Protein AF-T1C2V4-F1 (afdb_monomer_lite)

Sequence (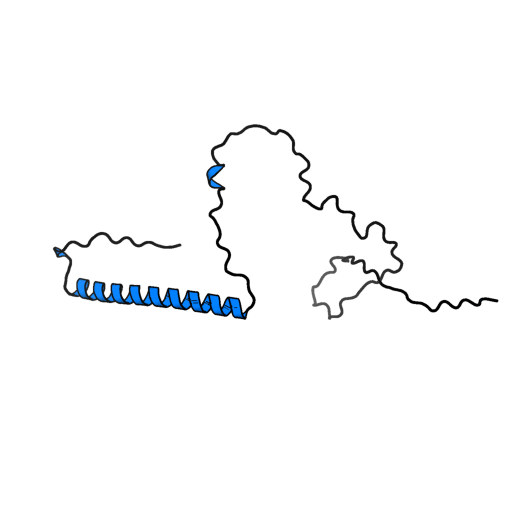136 aa):
MSYRLVLPPIPPEQRTPLVEALRGIIQMQAERIQRQEEQIELLKEEIRLLKGLKKRPRFKPSGMEEHTDADEGKDEGKEDTRRPGSDKRHKTAELVIHEERIVAPSRRIPRGSRFKGYRDVVVQELKIQCHNTRYR

Structure (mmCIF, N/CA/C/O backbone):
data_AF-T1C2V4-F1
#
_entry.id   AF-T1C2V4-F1
#
loop_
_atom_site.group_PDB
_atom_site.id
_atom_site.type_symbol
_atom_site.label_atom_id
_atom_site.label_alt_id
_atom_site.label_comp_id
_atom_site.label_asym_id
_atom_site.label_entity_id
_atom_site.label_seq_id
_atom_site.pdbx_PDB_ins_code
_atom_site.Cartn_x
_atom_site.Cartn_y
_atom_site.Cartn_z
_atom_site.occupancy
_atom_site.B_iso_or_equiv
_atom_site.auth_seq_id
_atom_site.auth_comp_id
_atom_site.auth_asym_id
_atom_site.auth_atom_id
_atom_site.pdbx_PDB_model_num
ATOM 1 N N . MET A 1 1 ? -18.816 7.521 12.816 1.00 39.72 1 MET A N 1
ATOM 2 C CA . MET A 1 1 ? -19.873 8.192 13.595 1.00 39.72 1 MET A CA 1
ATOM 3 C C . MET A 1 1 ? -19.618 7.880 15.059 1.00 39.72 1 MET A C 1
ATOM 5 O O . MET A 1 1 ? -19.785 6.737 15.456 1.00 39.72 1 MET A O 1
ATOM 9 N N . SER A 1 2 ? -19.067 8.839 15.807 1.00 42.69 2 SER A N 1
ATOM 10 C CA . SER A 1 2 ? -18.863 8.702 17.253 1.00 42.69 2 SER A CA 1
ATOM 11 C C . SER A 1 2 ? -20.178 9.073 17.928 1.00 42.69 2 SER A C 1
ATOM 13 O O . SER A 1 2 ? -20.546 10.246 17.957 1.00 42.69 2 SER A O 1
ATOM 15 N N . TYR A 1 3 ? -20.933 8.076 18.381 1.00 50.94 3 TYR A N 1
ATOM 16 C CA . TYR A 1 3 ? -22.129 8.317 19.178 1.00 50.94 3 TYR A CA 1
ATOM 17 C C . TYR A 1 3 ? -21.682 8.606 20.605 1.00 50.94 3 TYR A C 1
ATOM 19 O O . TYR A 1 3 ? -21.440 7.699 21.400 1.00 50.94 3 TYR A O 1
ATOM 27 N N . ARG A 1 4 ? -21.528 9.892 20.921 1.00 52.28 4 ARG A N 1
ATOM 28 C CA . ARG A 1 4 ? -21.275 10.339 22.288 1.00 52.28 4 ARG A CA 1
ATOM 29 C C . ARG A 1 4 ? -22.579 10.206 23.073 1.00 52.28 4 ARG A C 1
ATOM 31 O O . ARG A 1 4 ? -23.400 11.116 23.078 1.00 52.28 4 ARG A O 1
ATOM 38 N N . LEU A 1 5 ? -22.786 9.048 23.693 1.00 60.47 5 LEU A N 1
ATOM 39 C CA . LEU A 1 5 ? -23.888 8.826 24.625 1.00 60.47 5 LEU A CA 1
ATOM 40 C C . LEU A 1 5 ? -23.622 9.654 25.885 1.00 60.47 5 LEU A C 1
ATOM 42 O O . LEU A 1 5 ? -22.837 9.266 26.748 1.00 60.47 5 LEU A O 1
ATOM 46 N N . VAL A 1 6 ? -24.241 10.829 25.966 1.00 62.78 6 VAL A N 1
ATOM 47 C CA . VAL A 1 6 ? -24.258 11.633 27.188 1.00 62.78 6 VAL A CA 1
ATOM 48 C C . VAL A 1 6 ? -25.449 11.158 28.009 1.00 62.78 6 VAL A C 1
ATOM 50 O O . VAL A 1 6 ? -26.593 11.472 27.693 1.00 62.78 6 VAL A O 1
ATOM 53 N N . LEU A 1 7 ? -25.185 10.344 29.031 1.00 63.97 7 LEU A N 1
ATOM 54 C CA . LEU A 1 7 ? -26.221 9.926 29.971 1.00 63.97 7 LEU A CA 1
ATOM 55 C C . LEU A 1 7 ? -26.504 11.072 30.958 1.00 63.97 7 LEU A C 1
ATOM 57 O O . LEU A 1 7 ? -25.552 11.636 31.507 1.00 63.97 7 LEU A O 1
ATOM 61 N N . PRO A 1 8 ? -27.779 11.425 31.205 1.00 75.38 8 PRO A N 1
ATOM 62 C CA . PRO A 1 8 ? -28.127 12.391 32.239 1.00 75.38 8 PRO A CA 1
ATOM 63 C C . PRO A 1 8 ? -27.730 11.859 33.629 1.00 75.38 8 PRO A C 1
ATOM 65 O O . PRO A 1 8 ? -27.712 10.642 33.846 1.00 75.38 8 PRO A O 1
ATOM 68 N N . PRO A 1 9 ? -27.400 12.745 34.587 1.00 73.31 9 PRO A N 1
ATOM 69 C CA . PRO A 1 9 ? -27.021 12.331 35.932 1.00 73.31 9 PRO A CA 1
ATOM 70 C C . PRO A 1 9 ? -28.176 11.576 36.602 1.00 73.31 9 PRO A C 1
ATOM 72 O O . PRO A 1 9 ? -29.269 12.113 36.763 1.00 73.31 9 PRO A O 1
ATOM 75 N N . ILE A 1 10 ? -27.925 10.326 37.001 1.00 73.69 10 ILE A N 1
ATOM 76 C CA . ILE A 1 10 ? -28.924 9.487 37.674 1.00 73.69 10 ILE A CA 1
ATOM 77 C C . ILE A 1 10 ? -29.134 10.020 39.107 1.00 73.69 10 ILE A C 1
ATOM 79 O O . ILE A 1 10 ? -28.147 10.082 39.868 1.00 73.69 10 ILE A O 1
ATOM 83 N N . PRO A 1 11 ? -30.377 10.381 39.494 1.00 78.62 11 PRO A N 1
ATOM 84 C CA . PRO A 1 11 ? -30.711 10.831 40.845 1.00 78.62 11 PRO A CA 1
ATOM 85 C C . PRO A 1 11 ? -30.321 9.789 41.905 1.00 78.62 11 PRO A C 1
ATOM 87 O O . PRO A 1 11 ? -30.385 8.588 41.627 1.00 78.62 11 PRO A O 1
ATOM 90 N N . PRO A 1 12 ? -29.929 10.201 43.124 1.00 70.06 12 PRO A N 1
ATOM 91 C CA . PRO A 1 12 ? -29.491 9.276 44.174 1.00 70.06 12 PRO A CA 1
ATOM 92 C C . PRO A 1 12 ? -30.578 8.267 44.579 1.00 70.06 12 PRO A C 1
ATOM 94 O O . PRO A 1 12 ? -30.257 7.130 44.901 1.00 70.06 12 PRO A O 1
ATOM 97 N N . GLU A 1 13 ? -31.851 8.644 44.465 1.00 75.88 13 GLU A N 1
ATOM 98 C CA . GLU A 1 13 ? -33.025 7.807 44.757 1.00 75.88 13 GLU A CA 1
ATOM 99 C C . GLU A 1 13 ? -33.147 6.577 43.840 1.00 75.88 13 GLU A C 1
ATOM 101 O O . GLU A 1 13 ? -33.748 5.575 44.214 1.00 75.88 13 GLU A O 1
ATOM 106 N N . GLN A 1 14 ? -32.556 6.629 42.642 1.00 74.62 14 GLN A N 1
ATOM 107 C CA . GLN A 1 14 ? -32.603 5.550 41.647 1.00 74.62 14 GLN A CA 1
ATOM 108 C C . GLN A 1 14 ? -31.330 4.685 41.650 1.00 74.62 14 GLN A C 1
ATOM 110 O O . GLN A 1 14 ? -31.213 3.734 40.871 1.00 74.62 14 GLN A O 1
ATOM 115 N N . ARG A 1 15 ? -30.364 4.980 42.534 1.00 77.31 15 ARG A N 1
ATOM 116 C CA . ARG A 1 15 ? -29.109 4.226 42.688 1.00 77.31 15 ARG A CA 1
ATOM 117 C C . ARG A 1 15 ? -29.326 2.992 43.553 1.00 77.31 15 ARG A C 1
ATOM 119 O O . ARG A 1 15 ? -28.840 2.884 44.671 1.00 77.31 15 ARG A O 1
ATOM 126 N N . THR A 1 16 ? -30.089 2.052 43.013 1.00 87.25 16 THR A N 1
ATOM 127 C CA . THR A 1 16 ? -30.208 0.717 43.604 1.00 87.25 16 THR A CA 1
ATOM 128 C C . THR A 1 16 ? -28.839 0.014 43.597 1.00 87.25 16 THR A C 1
ATOM 130 O O . THR A 1 16 ? -28.012 0.300 42.725 1.00 87.25 16 THR A O 1
ATOM 133 N N . PRO A 1 17 ? -28.581 -0.945 44.505 1.00 84.62 17 PRO A N 1
ATOM 134 C CA . PRO A 1 17 ? -27.306 -1.674 44.553 1.00 84.62 17 PRO A CA 1
ATOM 135 C C . PRO A 1 17 ? -26.952 -2.376 43.227 1.00 84.62 17 PRO A C 1
ATOM 137 O O . PRO A 1 17 ? -25.781 -2.505 42.874 1.00 84.62 17 PRO A O 1
ATOM 140 N N . LEU A 1 18 ? -27.961 -2.766 42.438 1.00 88.25 18 LEU A N 1
ATOM 141 C CA . LEU A 1 18 ? -27.773 -3.300 41.087 1.00 88.25 18 LEU A CA 1
ATOM 142 C C . LEU A 1 18 ? -27.198 -2.251 40.118 1.00 88.25 18 LEU A C 1
ATOM 144 O O . LEU A 1 18 ? -26.299 -2.560 39.338 1.00 88.25 18 LEU A O 1
ATOM 148 N N . VAL A 1 19 ? -27.692 -1.011 40.166 1.00 87.81 19 VAL A N 1
ATOM 149 C CA . VAL A 1 19 ? -27.219 0.091 39.310 1.00 87.81 19 VAL A CA 1
ATOM 150 C C . VAL A 1 19 ? -25.770 0.456 39.638 1.00 87.81 19 VAL A C 1
ATOM 152 O O . VAL A 1 19 ? -24.987 0.732 38.729 1.00 87.81 19 VAL A O 1
ATOM 155 N N . GLU A 1 20 ? -25.377 0.410 40.910 1.00 85.06 20 GLU A N 1
ATOM 156 C CA . GLU A 1 20 ? -23.986 0.645 41.314 1.00 85.06 20 GLU A CA 1
ATOM 157 C C . GLU A 1 20 ? -23.044 -0.456 40.815 1.00 85.06 20 GLU A C 1
ATOM 159 O O . GLU A 1 20 ? -21.985 -0.152 40.257 1.00 85.06 20 GLU A O 1
ATOM 164 N N . ALA A 1 21 ? -23.458 -1.723 40.919 1.00 88.50 21 ALA A N 1
ATOM 165 C CA . ALA A 1 21 ? -22.708 -2.849 40.368 1.00 88.50 21 ALA A CA 1
ATOM 166 C C . ALA A 1 21 ? -22.541 -2.732 38.841 1.00 88.50 21 ALA A C 1
ATOM 168 O O . ALA A 1 21 ? -21.434 -2.879 38.318 1.00 88.50 21 ALA A O 1
ATOM 169 N N . LEU A 1 22 ? -23.617 -2.390 38.122 1.00 89.94 22 LEU A N 1
ATOM 170 C CA . LEU A 1 22 ? -23.575 -2.153 36.676 1.00 89.94 22 LEU A CA 1
ATOM 171 C C . LEU A 1 22 ? -22.643 -0.994 36.313 1.00 89.94 22 LEU A C 1
ATOM 173 O O . LEU A 1 22 ? -21.893 -1.097 35.345 1.00 89.94 22 LEU A O 1
ATOM 177 N N . ARG A 1 23 ? -22.629 0.087 37.101 1.00 86.38 23 ARG A N 1
ATOM 178 C CA . ARG A 1 23 ? -21.724 1.221 36.876 1.00 86.38 23 ARG A CA 1
ATOM 179 C C . ARG A 1 23 ? -20.258 0.807 36.989 1.00 86.38 23 ARG A C 1
ATOM 181 O O . ARG A 1 23 ? -19.469 1.188 36.128 1.00 86.38 23 ARG A O 1
ATOM 188 N N . GLY A 1 24 ? -19.907 0.005 37.994 1.00 88.56 24 GLY A N 1
ATOM 189 C CA . GLY A 1 24 ? -18.551 -0.533 38.143 1.00 88.56 24 GLY A CA 1
ATOM 190 C C . GLY A 1 24 ? -18.143 -1.416 36.960 1.00 88.56 24 GLY A C 1
ATOM 191 O O . GLY A 1 24 ? -17.052 -1.263 36.411 1.00 88.56 24 GLY A O 1
ATOM 192 N N . ILE A 1 25 ? -19.052 -2.281 36.497 1.00 92.31 25 ILE A N 1
ATOM 193 C CA . ILE A 1 25 ? -18.824 -3.127 35.318 1.00 92.31 25 ILE A CA 1
ATOM 194 C C . ILE A 1 25 ? -18.619 -2.274 34.059 1.00 92.31 25 ILE A C 1
ATOM 196 O O . ILE A 1 25 ? -17.693 -2.539 33.294 1.00 92.31 25 ILE A O 1
ATOM 200 N N . ILE A 1 26 ? -19.441 -1.244 33.846 1.00 91.12 26 ILE A N 1
ATOM 201 C CA . ILE A 1 26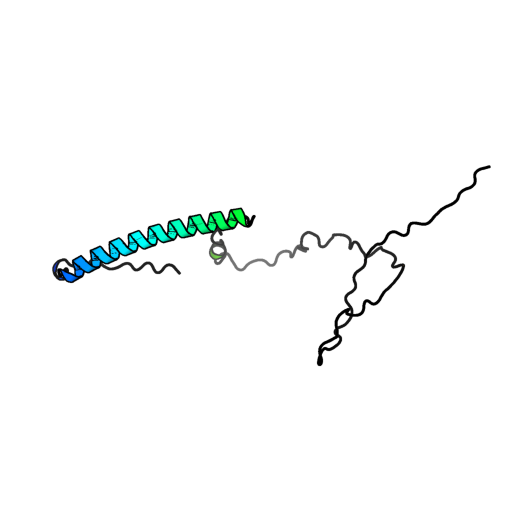 ? -19.328 -0.346 32.688 1.00 91.12 26 ILE A CA 1
ATOM 202 C C . ILE A 1 26 ? -18.001 0.419 32.719 1.00 91.12 26 ILE A C 1
ATOM 204 O O . ILE A 1 26 ? -17.341 0.517 31.688 1.00 91.12 26 ILE A O 1
ATOM 208 N N . GLN A 1 27 ? -17.578 0.921 33.883 1.00 88.44 27 GLN A N 1
ATOM 209 C CA . GLN A 1 27 ? -16.287 1.603 34.033 1.00 88.44 27 GLN A CA 1
ATOM 210 C C . GLN A 1 27 ? -15.121 0.673 33.682 1.00 88.44 27 GLN A C 1
ATOM 212 O O . GLN A 1 27 ? -14.293 1.012 32.839 1.00 88.44 27 GLN A O 1
ATOM 217 N N . MET A 1 28 ? -15.116 -0.543 34.233 1.00 93.56 28 MET A N 1
ATOM 218 C CA . MET A 1 28 ? -14.111 -1.556 33.909 1.00 93.56 28 MET A CA 1
ATOM 219 C C . MET A 1 28 ? -14.110 -1.905 32.411 1.00 93.56 28 MET A C 1
ATOM 221 O O . MET A 1 28 ? -13.049 -2.068 31.808 1.00 93.56 28 MET A O 1
ATOM 225 N N . GLN A 1 29 ? -15.284 -2.043 31.788 1.00 93.69 29 GLN A N 1
ATOM 226 C CA . GLN A 1 29 ? -15.381 -2.305 30.351 1.00 93.69 29 GLN A CA 1
ATOM 227 C C . GLN A 1 29 ? -14.850 -1.132 29.523 1.00 93.69 29 GLN A C 1
ATOM 229 O O . GLN A 1 29 ? -14.110 -1.367 28.570 1.00 93.69 29 GLN A O 1
ATOM 234 N N . ALA A 1 30 ? -15.163 0.109 29.900 1.00 90.00 30 ALA A N 1
ATOM 235 C CA . ALA A 1 30 ? -14.674 1.303 29.219 1.00 90.00 30 ALA A CA 1
ATOM 236 C C . ALA A 1 30 ? -13.142 1.397 29.268 1.00 90.00 30 ALA A C 1
ATOM 238 O O . ALA A 1 30 ? -12.511 1.608 28.235 1.00 90.00 30 ALA A O 1
ATOM 239 N N . GLU A 1 31 ? -12.533 1.145 30.430 1.00 92.81 31 GLU A N 1
ATOM 240 C CA . GLU A 1 31 ? -11.072 1.097 30.565 1.00 92.81 31 GLU A CA 1
ATOM 241 C C . GLU A 1 31 ? -10.446 -0.005 29.702 1.00 92.81 31 GLU A C 1
ATOM 243 O O . GLU A 1 31 ? -9.412 0.200 29.064 1.00 92.81 31 GLU A O 1
ATOM 248 N N . ARG A 1 32 ? -11.069 -1.190 29.655 1.00 94.94 32 ARG A N 1
ATOM 249 C CA . ARG A 1 32 ? -10.595 -2.295 28.809 1.00 94.94 32 ARG A CA 1
ATOM 250 C C . ARG A 1 32 ? -10.674 -1.944 27.327 1.00 94.94 32 ARG A C 1
ATOM 252 O O . ARG A 1 32 ? -9.726 -2.245 26.608 1.00 94.94 32 ARG A O 1
ATOM 259 N N . ILE A 1 33 ? -11.762 -1.311 26.890 1.00 95.56 33 ILE A N 1
ATOM 260 C CA . ILE A 1 33 ? -11.936 -0.863 25.503 1.00 95.56 33 ILE A CA 1
ATOM 261 C C . ILE A 1 33 ? -10.861 0.163 25.147 1.00 95.56 33 ILE A C 1
ATOM 263 O O . ILE A 1 33 ? -10.192 -0.015 24.137 1.00 95.56 33 ILE A O 1
ATOM 267 N N . GLN A 1 34 ? -10.618 1.161 26.001 1.00 91.81 34 GLN A N 1
ATOM 268 C CA . GLN A 1 34 ? -9.571 2.163 25.767 1.00 91.81 34 GLN A CA 1
ATOM 269 C C . GLN A 1 34 ? -8.189 1.520 25.594 1.00 91.81 34 GLN A C 1
ATOM 271 O O . GLN A 1 34 ? -7.509 1.770 24.602 1.00 91.81 34 GLN A O 1
ATOM 276 N N . ARG A 1 35 ? -7.802 0.607 26.496 1.00 94.19 35 ARG A N 1
ATOM 277 C CA . ARG A 1 35 ? -6.520 -0.114 26.381 1.00 94.19 35 ARG A CA 1
ATOM 278 C C . ARG A 1 35 ? -6.439 -0.952 25.103 1.00 94.19 35 ARG A C 1
ATOM 280 O O . ARG A 1 35 ? -5.387 -1.024 24.476 1.00 94.19 35 ARG A O 1
ATOM 287 N N . GLN A 1 36 ? -7.536 -1.602 24.715 1.00 95.31 36 GLN A N 1
ATOM 288 C CA . GLN A 1 36 ? -7.591 -2.377 23.474 1.00 95.31 36 GLN A CA 1
ATOM 289 C C . GLN A 1 36 ? -7.468 -1.482 22.240 1.00 95.31 36 GLN A C 1
ATOM 291 O O . GLN A 1 36 ? -6.764 -1.847 21.302 1.00 95.31 36 GLN A O 1
ATOM 296 N N . GLU A 1 37 ? -8.118 -0.319 22.231 1.00 94.62 37 GLU A N 1
ATOM 297 C CA . GLU A 1 37 ? -8.016 0.658 21.146 1.00 94.62 37 GLU A CA 1
ATOM 298 C C . GLU A 1 37 ? -6.574 1.147 20.980 1.00 94.62 37 GLU A C 1
ATOM 300 O O . GLU A 1 37 ? -6.048 1.087 19.868 1.00 94.62 37 GLU A O 1
ATOM 305 N N . GLU A 1 38 ? -5.898 1.505 22.074 1.00 93.81 38 GLU A N 1
ATOM 306 C CA . GLU A 1 38 ? -4.480 1.893 22.072 1.00 93.81 38 GLU A CA 1
ATOM 307 C C . GLU A 1 38 ? -3.579 0.780 21.513 1.00 93.81 38 GLU A C 1
ATOM 309 O O . GLU A 1 38 ? -2.762 1.014 20.620 1.00 93.81 38 GLU A O 1
ATOM 314 N N . GLN A 1 39 ? -3.759 -0.462 21.974 1.00 95.00 39 GLN A N 1
ATOM 315 C CA . GLN A 1 39 ? -2.998 -1.609 21.468 1.00 95.00 39 GLN A CA 1
ATOM 316 C C . GLN A 1 39 ? -3.252 -1.860 19.978 1.00 95.00 39 GLN A C 1
ATOM 318 O O . GLN A 1 39 ? -2.323 -2.136 19.218 1.00 95.00 39 GLN A O 1
ATOM 323 N N . ILE A 1 40 ? -4.506 -1.748 19.537 1.00 96.19 40 ILE A N 1
ATOM 324 C CA . ILE A 1 40 ? -4.882 -1.898 18.130 1.00 96.19 40 ILE A CA 1
ATOM 325 C C . ILE A 1 40 ? -4.231 -0.804 17.280 1.00 96.19 40 ILE A C 1
ATOM 327 O O . ILE A 1 40 ? -3.815 -1.084 16.152 1.00 96.19 40 ILE A O 1
ATOM 331 N N . GLU A 1 41 ? -4.154 0.431 17.774 1.00 91.38 41 GLU A N 1
ATOM 332 C CA . GLU A 1 41 ? -3.472 1.519 17.076 1.00 91.38 41 GLU A CA 1
ATOM 333 C C . GLU A 1 41 ? -1.978 1.234 16.921 1.00 91.38 41 GLU A C 1
ATOM 335 O O . GLU A 1 41 ? -1.486 1.272 15.790 1.00 91.38 41 GLU A O 1
ATOM 340 N N . LEU A 1 42 ? -1.293 0.836 17.997 1.00 92.31 42 LEU A N 1
ATOM 341 C CA . LEU A 1 42 ? 0.128 0.471 17.967 1.00 92.31 42 LEU A CA 1
ATOM 342 C C . LEU A 1 42 ? 0.413 -0.662 16.969 1.00 92.31 42 LEU A C 1
ATOM 344 O O . LEU A 1 42 ? 1.258 -0.517 16.084 1.00 92.31 42 LEU A O 1
ATOM 348 N N . LEU A 1 43 ? -0.352 -1.755 17.031 1.00 94.62 43 LEU A N 1
ATOM 349 C CA . LEU A 1 43 ? -0.191 -2.893 16.117 1.00 94.62 43 LEU A CA 1
ATOM 350 C C . LEU A 1 43 ? -0.446 -2.502 14.655 1.00 94.62 43 LEU A C 1
ATOM 352 O 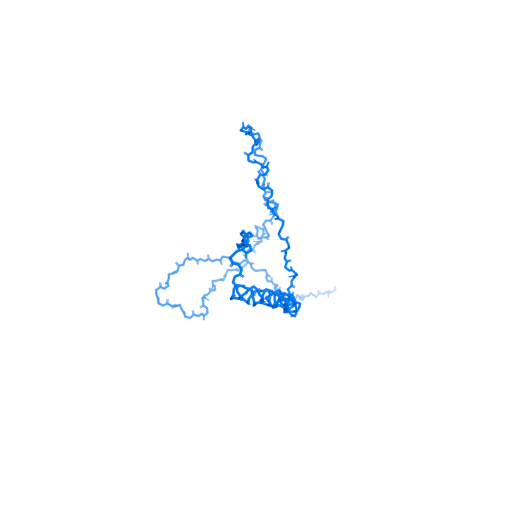O . LEU A 1 43 ? 0.246 -2.954 13.740 1.00 94.62 43 LEU A O 1
ATOM 356 N N . LYS A 1 44 ? -1.435 -1.637 14.397 1.00 91.44 44 LYS A N 1
ATOM 357 C CA . LYS A 1 44 ? -1.707 -1.131 13.042 1.00 91.44 44 LYS A CA 1
ATOM 358 C C . LYS A 1 44 ? -0.569 -0.264 12.514 1.00 91.44 44 LYS A C 1
ATOM 360 O O . LYS A 1 44 ? -0.348 -0.251 11.300 1.00 91.44 44 LYS A O 1
ATOM 365 N N . GLU A 1 45 ? 0.114 0.485 13.373 1.00 87.44 45 GLU A N 1
ATOM 366 C CA . GLU A 1 45 ? 1.297 1.254 12.988 1.00 87.44 45 GLU A CA 1
ATOM 367 C C . GLU A 1 45 ? 2.484 0.348 12.679 1.00 87.44 45 GLU A C 1
ATOM 369 O O . GLU A 1 45 ? 3.113 0.520 11.633 1.00 87.44 45 GLU A O 1
ATOM 374 N N . GLU A 1 46 ? 2.722 -0.665 13.506 1.00 90.06 46 GLU A N 1
ATOM 375 C CA . GLU A 1 46 ? 3.784 -1.648 13.298 1.00 90.06 46 GLU A CA 1
ATOM 376 C C . GLU A 1 46 ? 3.598 -2.418 11.982 1.00 90.06 46 GLU A C 1
ATOM 378 O O . GLU A 1 46 ? 4.499 -2.456 11.142 1.00 90.06 46 GLU A O 1
ATOM 383 N N . ILE A 1 47 ? 2.382 -2.908 11.710 1.00 91.75 47 ILE A N 1
ATOM 384 C CA . ILE A 1 47 ? 2.037 -3.545 10.428 1.00 91.75 47 ILE A CA 1
ATOM 385 C C . ILE A 1 47 ? 2.299 -2.601 9.247 1.00 91.75 47 ILE A C 1
ATOM 387 O O . ILE A 1 47 ? 2.697 -3.042 8.169 1.00 91.75 47 ILE A O 1
ATOM 391 N N . ARG A 1 48 ? 2.056 -1.298 9.411 1.00 85.00 48 ARG A N 1
ATOM 392 C CA . ARG A 1 48 ? 2.248 -0.309 8.345 1.00 85.00 48 ARG A CA 1
ATOM 393 C C . ARG A 1 48 ? 3.729 -0.073 8.052 1.00 85.00 48 ARG A C 1
ATOM 395 O O . ARG A 1 48 ? 4.087 -0.004 6.876 1.00 85.00 48 ARG A O 1
ATOM 402 N N . LEU A 1 49 ? 4.557 0.011 9.095 1.00 85.38 49 LEU A N 1
ATOM 403 C CA . LEU A 1 49 ? 6.015 0.095 8.977 1.00 85.38 49 LEU A CA 1
ATOM 404 C C . LEU A 1 49 ? 6.574 -1.147 8.278 1.00 85.38 49 LEU A C 1
ATOM 406 O O . LEU A 1 49 ? 7.290 -1.010 7.290 1.00 85.38 49 LEU A O 1
ATOM 410 N N . LEU A 1 50 ? 6.168 -2.343 8.716 1.00 88.69 50 LEU A N 1
ATOM 411 C CA . LEU A 1 50 ? 6.588 -3.611 8.108 1.00 88.69 50 LEU A CA 1
ATOM 412 C C . LEU A 1 50 ? 6.162 -3.731 6.639 1.00 88.69 50 LEU A C 1
ATOM 414 O O . LEU A 1 50 ? 6.890 -4.285 5.821 1.00 88.69 50 LEU A O 1
ATOM 418 N N . LYS A 1 51 ? 5.001 -3.175 6.276 1.00 87.94 51 LYS A N 1
ATOM 419 C CA . LYS A 1 51 ? 4.518 -3.132 4.886 1.00 87.94 51 LYS A CA 1
ATOM 420 C C . LYS A 1 51 ? 5.147 -2.013 4.042 1.00 87.94 51 LYS A C 1
ATOM 422 O O . LYS A 1 51 ? 4.768 -1.869 2.882 1.00 87.94 51 LYS A O 1
ATOM 427 N N . GLY A 1 52 ? 6.052 -1.200 4.596 1.00 83.88 52 GLY A N 1
ATOM 428 C CA . GLY A 1 52 ? 6.679 -0.077 3.886 1.00 83.88 52 GLY A CA 1
ATOM 429 C C . GLY A 1 52 ? 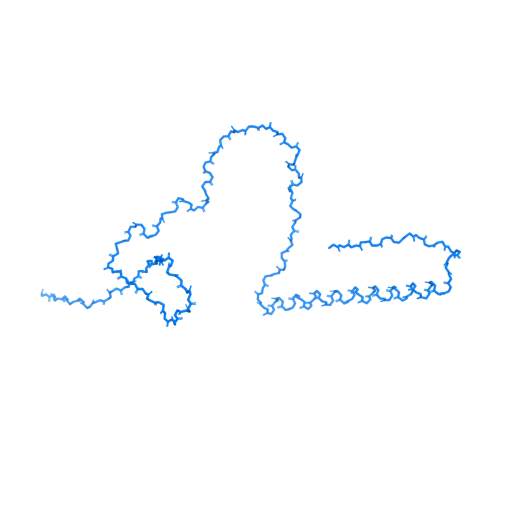5.695 1.028 3.475 1.00 83.88 52 GLY A C 1
ATOM 430 O O . GLY A 1 52 ? 5.957 1.793 2.547 1.00 83.88 52 GLY A O 1
ATOM 431 N N . LEU A 1 53 ? 4.534 1.107 4.130 1.00 77.62 53 LEU A N 1
ATOM 432 C CA . LEU A 1 53 ? 3.482 2.064 3.800 1.00 77.62 53 LEU A CA 1
ATOM 433 C C . LEU A 1 53 ? 3.704 3.384 4.556 1.00 77.62 53 LEU A C 1
ATOM 435 O O . LEU A 1 53 ? 4.061 3.404 5.734 1.00 77.62 53 LEU A O 1
ATOM 439 N N . LYS A 1 54 ? 3.443 4.518 3.895 1.00 72.44 54 LYS A N 1
ATOM 440 C CA . LYS A 1 54 ? 3.499 5.849 4.530 1.00 72.44 54 LYS A CA 1
ATOM 441 C C . LYS A 1 54 ? 2.462 5.954 5.658 1.00 72.44 54 LYS A C 1
ATOM 443 O O . LYS A 1 54 ? 1.388 5.365 5.551 1.00 72.44 54 LYS A O 1
ATOM 448 N N . LYS A 1 55 ? 2.765 6.716 6.724 1.00 70.19 55 LYS A N 1
ATOM 449 C CA . LYS A 1 55 ? 1.857 6.953 7.871 1.00 70.19 55 LYS A CA 1
ATOM 450 C C . LYS A 1 55 ? 0.457 7.379 7.408 1.00 70.19 55 LYS A C 1
ATOM 452 O O . LYS A 1 55 ? 0.316 8.025 6.371 1.00 70.19 55 LYS A O 1
ATOM 457 N N . ARG A 1 56 ? -0.574 7.034 8.195 1.00 68.25 56 ARG A N 1
ATOM 458 C CA . ARG A 1 56 ? -1.965 7.414 7.902 1.00 68.25 56 ARG A CA 1
ATOM 459 C C . ARG A 1 56 ? -2.039 8.938 7.724 1.00 68.25 56 ARG A C 1
ATOM 461 O O . ARG A 1 56 ? -1.655 9.652 8.653 1.00 68.25 56 ARG A O 1
ATOM 468 N N . PRO A 1 57 ? -2.507 9.443 6.571 1.00 71.69 57 PRO A N 1
ATOM 469 C CA . PRO A 1 57 ? -2.654 10.876 6.374 1.00 71.69 57 PRO A CA 1
ATOM 470 C C . PRO A 1 57 ? -3.669 11.423 7.383 1.00 71.69 57 PRO A C 1
ATOM 472 O O . PRO A 1 57 ? -4.750 10.857 7.562 1.00 71.69 57 PRO A O 1
ATOM 475 N N . ARG A 1 58 ? -3.307 12.514 8.064 1.00 75.25 58 ARG A N 1
ATOM 476 C CA . ARG A 1 58 ? -4.253 13.306 8.853 1.00 75.25 58 ARG A CA 1
ATOM 477 C C . ARG A 1 58 ? -5.016 14.199 7.882 1.00 75.25 58 ARG A C 1
ATOM 479 O O . ARG A 1 58 ? -4.444 15.141 7.340 1.00 75.25 58 ARG A O 1
ATOM 486 N N . PHE A 1 59 ? -6.282 13.878 7.636 1.00 71.50 59 PHE A N 1
ATOM 487 C CA . PHE A 1 59 ? -7.161 14.739 6.853 1.00 71.50 59 PHE A CA 1
ATOM 488 C C . PHE A 1 59 ? -7.551 15.944 7.707 1.00 71.50 59 PHE A C 1
ATOM 490 O O . PHE A 1 59 ? -8.079 15.778 8.806 1.00 71.50 59 PHE A O 1
ATOM 497 N N . LYS A 1 60 ? -7.255 17.151 7.221 1.00 78.56 60 LYS A N 1
ATOM 498 C CA . LYS A 1 60 ? -7.856 18.373 7.761 1.00 78.56 60 LYS A CA 1
ATOM 499 C C . LYS A 1 60 ? -9.316 18.443 7.284 1.00 78.56 60 LYS A C 1
ATOM 501 O O . LYS A 1 60 ? -9.585 17.942 6.189 1.00 78.56 60 LYS A O 1
ATOM 506 N N . PRO A 1 61 ? -10.243 19.024 8.067 1.00 75.94 61 PRO A N 1
ATOM 507 C CA . PRO A 1 61 ? -11.579 19.321 7.560 1.00 75.94 61 PRO A CA 1
ATOM 508 C C . PRO A 1 61 ? -11.454 20.184 6.297 1.00 75.94 61 PRO A C 1
ATOM 510 O O . PRO A 1 61 ? -10.596 21.066 6.228 1.00 75.94 61 PRO A O 1
ATOM 513 N N . SER A 1 62 ? -12.244 19.883 5.267 1.00 74.12 62 SER A N 1
ATOM 514 C CA . SER A 1 62 ? -12.285 20.699 4.055 1.00 74.12 62 SER A CA 1
ATOM 515 C C . SER A 1 62 ? -12.966 22.023 4.384 1.00 74.12 62 SER A C 1
ATOM 517 O O . SER A 1 62 ? -14.129 22.005 4.774 1.00 74.12 62 SER A O 1
ATOM 519 N N . GLY A 1 63 ? -12.292 23.156 4.179 1.00 72.25 63 GLY A N 1
ATOM 520 C CA . GLY A 1 63 ? -12.867 24.505 4.322 1.00 72.25 63 GLY A CA 1
ATOM 521 C C . GLY A 1 63 ? -13.937 24.853 3.276 1.00 72.25 63 GLY A C 1
ATOM 522 O O . GLY A 1 63 ? -14.105 26.012 2.933 1.00 72.25 63 GLY A O 1
ATOM 523 N N . MET A 1 64 ? -14.644 23.858 2.729 1.00 68.75 64 MET A N 1
ATOM 524 C CA . MET A 1 64 ? -15.748 24.062 1.784 1.00 68.75 64 MET A CA 1
ATOM 525 C C . MET A 1 64 ? -16.915 24.826 2.413 1.00 68.75 64 MET A C 1
ATOM 527 O O . MET A 1 64 ? -17.648 25.485 1.689 1.00 68.75 64 MET A O 1
ATOM 531 N N . GLU A 1 65 ? -17.071 24.767 3.736 1.00 61.38 65 GLU A N 1
ATOM 532 C CA . GLU A 1 65 ? -18.143 25.486 4.430 1.00 61.38 65 GLU A CA 1
ATOM 533 C C . GLU A 1 65 ? -17.902 27.007 4.474 1.00 61.38 65 GLU A C 1
ATOM 535 O O . GLU A 1 65 ? -18.867 27.762 4.493 1.00 61.38 65 GLU A O 1
ATOM 540 N N . GLU A 1 66 ? -16.648 27.477 4.385 1.00 59.81 66 GLU A N 1
ATOM 541 C CA . GLU A 1 66 ? -16.297 28.910 4.471 1.00 59.81 66 GLU A CA 1
ATOM 542 C C . GLU A 1 66 ? -16.639 29.712 3.199 1.00 59.81 66 GLU A C 1
ATOM 544 O O . GLU A 1 66 ? -16.639 30.940 3.228 1.00 59.81 66 GLU A O 1
ATOM 549 N N . HIS A 1 67 ? -16.954 29.044 2.085 1.00 56.75 67 HIS A N 1
ATOM 550 C CA . HIS A 1 67 ? -17.205 29.688 0.787 1.00 56.75 67 HIS A CA 1
ATOM 551 C C . HIS A 1 67 ? -18.678 29.695 0.355 1.00 56.75 67 HIS A C 1
ATOM 553 O O . HIS A 1 67 ? -18.969 30.073 -0.777 1.00 56.75 67 HIS A O 1
ATOM 559 N N . THR A 1 68 ? -19.611 29.288 1.219 1.00 56.09 68 THR A N 1
ATOM 560 C CA . THR A 1 68 ? -21.029 29.166 0.822 1.00 56.09 68 THR A CA 1
ATOM 561 C C . THR A 1 68 ? -21.806 30.491 0.904 1.00 56.09 68 THR A C 1
ATOM 563 O O . THR A 1 68 ? -22.875 30.583 0.316 1.00 56.09 68 THR A O 1
ATOM 566 N N . ASP A 1 69 ? -21.254 31.534 1.542 1.00 54.06 69 ASP A N 1
ATOM 567 C CA . ASP A 1 69 ? -21.952 32.816 1.783 1.00 54.06 69 ASP A CA 1
ATOM 568 C C . ASP A 1 69 ? -21.324 34.038 1.074 1.00 54.06 69 ASP A C 1
ATOM 570 O O . ASP A 1 69 ? -21.601 35.181 1.437 1.00 54.06 69 ASP A O 1
ATOM 574 N N . ALA A 1 70 ? -20.481 33.835 0.055 1.00 47.53 70 ALA A N 1
ATOM 575 C CA . ALA A 1 70 ? -19.910 34.928 -0.737 1.00 47.53 70 ALA A CA 1
ATOM 576 C C . ALA A 1 70 ? -20.405 34.899 -2.192 1.00 47.53 70 ALA A C 1
ATOM 578 O O . ALA A 1 70 ? -19.775 34.318 -3.068 1.00 47.53 70 ALA A O 1
ATOM 579 N N . ASP A 1 71 ? -21.543 35.565 -2.371 1.00 42.12 71 ASP A N 1
ATOM 580 C CA . ASP A 1 71 ? -21.904 36.454 -3.481 1.00 42.12 71 ASP A CA 1
ATOM 581 C C . ASP A 1 71 ? -21.917 35.902 -4.922 1.00 42.12 71 ASP A C 1
ATOM 583 O O . ASP A 1 71 ? -20.906 35.572 -5.546 1.00 42.12 71 ASP A O 1
ATOM 587 N N . GLU A 1 72 ? -23.127 35.901 -5.482 1.00 50.16 72 GLU A N 1
ATOM 588 C CA . GLU A 1 72 ? -23.413 35.782 -6.905 1.00 50.16 72 GLU A CA 1
ATOM 589 C C . GLU A 1 72 ? -22.817 36.986 -7.649 1.00 50.16 72 GLU A C 1
ATOM 591 O O . GLU A 1 72 ? -23.427 38.050 -7.744 1.00 50.16 72 GLU A O 1
ATOM 596 N N . GLY A 1 73 ? -21.622 36.846 -8.219 1.00 44.25 73 GLY A N 1
ATOM 597 C CA . GLY A 1 73 ? -21.075 37.951 -8.994 1.00 44.25 73 GLY A CA 1
ATOM 598 C C . GLY A 1 73 ? -19.763 37.666 -9.699 1.00 44.25 73 GLY A C 1
ATOM 599 O O . GLY A 1 73 ? -18.721 37.573 -9.063 1.00 44.25 73 GLY A O 1
ATOM 600 N N . LYS A 1 74 ? -19.841 37.726 -11.034 1.00 37.91 74 LYS A N 1
ATOM 601 C CA . LYS A 1 74 ? -18.766 37.953 -12.019 1.00 37.91 74 LYS A CA 1
ATOM 602 C C . LYS A 1 74 ? -18.166 36.713 -12.677 1.00 37.91 74 LYS A C 1
ATOM 604 O O . LYS A 1 74 ? -17.159 36.143 -12.274 1.00 37.91 74 LYS A O 1
ATOM 609 N N . ASP A 1 75 ? -18.789 36.412 -13.810 1.00 47.16 75 ASP A N 1
ATOM 610 C CA . ASP A 1 75 ? -18.196 35.781 -14.983 1.00 47.16 75 ASP A CA 1
ATOM 611 C C . ASP A 1 75 ? -17.141 36.742 -15.575 1.00 47.16 75 ASP A C 1
ATOM 613 O O . ASP A 1 75 ? -17.405 37.502 -16.503 1.00 47.16 75 ASP A O 1
ATOM 617 N N . GLU A 1 76 ? -15.951 36.788 -14.974 1.00 42.16 76 GLU A N 1
ATOM 618 C CA . GLU A 1 76 ? -14.794 37.494 -15.528 1.00 42.16 76 GLU A CA 1
ATOM 619 C C . GLU A 1 76 ? -13.666 36.488 -15.762 1.00 42.16 76 GLU A C 1
ATOM 621 O O . GLU A 1 76 ? -13.027 36.000 -14.836 1.00 42.16 76 GLU A O 1
ATOM 626 N N . GLY A 1 77 ? -13.444 36.176 -17.041 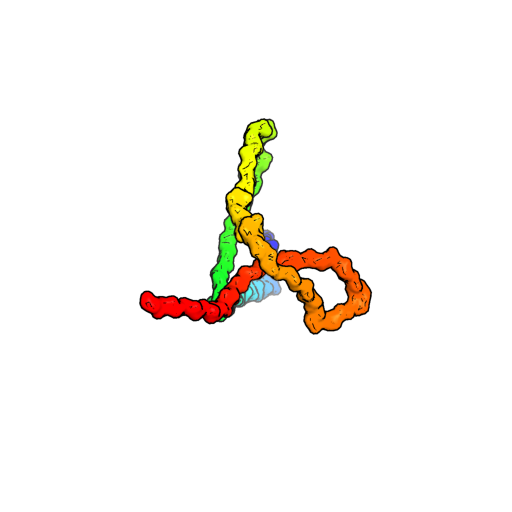1.00 43.72 77 GLY A N 1
ATOM 627 C CA . GLY A 1 77 ? -12.220 35.553 -17.527 1.00 43.72 77 GLY A CA 1
ATOM 628 C C . GLY A 1 77 ? -12.038 34.098 -17.112 1.00 43.72 77 GLY A C 1
ATOM 629 O O . GLY A 1 77 ? -11.268 33.790 -16.207 1.00 43.72 77 GLY A O 1
ATOM 630 N N . LYS A 1 78 ? -12.619 33.168 -17.882 1.00 48.41 78 LYS A N 1
ATOM 631 C CA . LYS A 1 78 ? -12.019 31.835 -18.033 1.00 48.41 78 LYS A CA 1
ATOM 632 C C . LYS A 1 78 ? -10.659 32.008 -18.708 1.00 48.41 78 LYS A C 1
ATOM 634 O O . LYS A 1 78 ? -10.525 31.798 -19.912 1.00 48.41 78 LYS A O 1
ATOM 639 N N . GLU A 1 79 ? -9.655 32.417 -17.935 1.00 55.41 79 GLU A N 1
ATOM 640 C CA . GLU A 1 79 ? -8.280 32.083 -18.255 1.00 55.41 79 GLU A CA 1
ATOM 641 C C . GLU A 1 79 ? -8.265 30.577 -18.476 1.00 55.41 79 GLU A C 1
ATOM 643 O O . GLU A 1 79 ? -8.778 29.802 -17.660 1.00 55.41 79 GLU A O 1
ATOM 648 N N . ASP A 1 80 ? -7.780 30.196 -19.653 1.00 57.47 80 ASP A N 1
ATOM 649 C CA . ASP A 1 80 ? -7.617 28.828 -20.104 1.00 57.47 80 ASP A CA 1
ATOM 650 C C . ASP A 1 80 ? -6.718 28.126 -19.077 1.00 57.47 80 ASP A C 1
ATOM 652 O O . ASP A 1 80 ? -5.493 28.111 -19.187 1.00 57.47 80 ASP A O 1
ATOM 656 N N . THR A 1 81 ? -7.332 27.601 -18.011 1.00 61.53 81 THR A N 1
ATOM 657 C CA . THR A 1 81 ? -6.694 26.841 -16.932 1.00 61.53 81 THR A CA 1
ATOM 658 C C . THR A 1 81 ? -6.376 25.460 -17.474 1.00 61.53 81 THR A C 1
ATOM 660 O O . THR A 1 81 ? -6.803 24.417 -16.970 1.00 61.53 81 THR A O 1
ATOM 663 N N . ARG A 1 82 ? -5.611 25.449 -18.567 1.00 64.31 82 ARG A N 1
ATOM 664 C CA . ARG A 1 82 ? -5.024 24.256 -19.129 1.00 64.31 82 ARG A CA 1
ATOM 665 C C . ARG A 1 82 ? -4.285 23.576 -18.007 1.00 64.31 82 ARG A C 1
ATOM 667 O O . ARG A 1 82 ? -3.404 24.144 -17.360 1.00 64.31 82 ARG A O 1
ATOM 674 N N . ARG A 1 83 ? -4.692 22.336 -17.753 1.00 69.00 83 ARG A N 1
ATOM 675 C CA . ARG A 1 83 ? -4.106 21.516 -16.704 1.00 69.00 83 ARG A CA 1
ATOM 676 C C . ARG A 1 83 ? -2.584 21.554 -16.868 1.00 69.00 83 ARG A C 1
ATOM 678 O O . ARG A 1 83 ? -2.115 21.337 -17.989 1.00 69.00 83 ARG A O 1
ATOM 685 N N . PRO A 1 84 ? -1.807 21.797 -15.800 1.00 59.22 84 PRO A N 1
ATOM 686 C CA . PRO A 1 84 ? -0.357 21.866 -15.902 1.00 59.22 84 PRO A CA 1
ATOM 687 C C . PRO A 1 84 ? 0.177 20.617 -16.615 1.00 59.22 84 PRO A C 1
ATOM 689 O O . PRO A 1 84 ? 0.025 19.491 -16.137 1.00 59.22 84 PRO A O 1
ATOM 692 N N . GLY A 1 85 ? 0.755 20.821 -17.802 1.00 63.81 85 GLY A N 1
ATOM 693 C CA . GLY A 1 85 ? 1.190 19.755 -18.706 1.00 63.81 85 GLY A CA 1
ATOM 694 C C . GLY A 1 85 ? 0.410 19.614 -20.017 1.00 63.81 85 GLY A C 1
ATOM 695 O O . GLY A 1 85 ? 0.835 18.810 -20.839 1.00 63.81 85 GLY A O 1
ATOM 696 N N . SER A 1 86 ? -0.665 20.375 -20.234 1.00 65.75 86 SER A N 1
ATOM 697 C CA . SER A 1 86 ? -1.426 20.365 -21.494 1.00 65.75 86 SER A CA 1
ATOM 698 C C . SER A 1 86 ? -0.616 20.888 -22.682 1.00 65.75 86 SER A C 1
ATOM 700 O O . SER A 1 86 ? -0.776 20.386 -23.786 1.00 65.75 86 SER A O 1
ATOM 702 N N . ASP A 1 87 ? 0.294 21.837 -22.453 1.00 67.94 87 ASP A N 1
ATOM 703 C CA . ASP A 1 87 ? 1.178 22.370 -23.500 1.00 67.94 87 ASP A CA 1
ATOM 704 C C . ASP A 1 87 ? 2.456 21.527 -23.680 1.00 67.94 87 ASP A C 1
ATOM 706 O O . ASP A 1 87 ? 3.379 21.907 -24.402 1.00 67.94 87 ASP A O 1
ATOM 710 N N . LYS A 1 88 ? 2.562 20.367 -23.011 1.00 73.19 88 LYS A N 1
ATOM 711 C CA . LYS A 1 88 ? 3.705 19.473 -23.223 1.00 73.19 88 LYS A CA 1
ATOM 712 C C . LYS A 1 88 ? 3.587 18.834 -24.599 1.00 73.19 88 LYS A C 1
ATOM 714 O O . LYS A 1 88 ? 2.604 18.167 -24.903 1.00 73.19 88 LYS A O 1
ATOM 719 N N . ARG A 1 89 ? 4.657 18.962 -25.385 1.00 69.00 89 ARG A N 1
ATOM 720 C CA . ARG A 1 89 ? 4.821 18.283 -26.673 1.00 69.00 89 ARG A CA 1
ATOM 721 C C . ARG A 1 89 ? 4.488 16.793 -26.546 1.00 69.00 89 ARG A C 1
ATOM 723 O O . ARG A 1 89 ? 5.060 16.083 -25.711 1.00 69.00 89 ARG A O 1
ATOM 730 N N . HIS A 1 90 ? 3.585 16.316 -27.399 1.00 69.50 90 HIS A N 1
ATOM 731 C CA . HIS A 1 90 ? 3.303 14.892 -27.533 1.00 69.50 90 HIS A CA 1
ATOM 732 C C . HIS A 1 90 ? 4.575 14.179 -28.000 1.00 69.50 90 HIS A C 1
ATOM 734 O O . HIS A 1 90 ? 5.045 14.388 -29.115 1.00 69.50 90 HIS A O 1
ATOM 740 N N . LYS A 1 91 ? 5.137 13.327 -27.135 1.00 69.81 91 LYS A N 1
ATOM 741 C CA . LYS A 1 91 ? 6.429 12.654 -27.367 1.00 69.81 91 LYS A CA 1
ATOM 742 C C . LYS A 1 91 ? 6.465 11.796 -28.639 1.00 69.81 91 LYS A C 1
ATOM 744 O O . LYS A 1 91 ? 7.542 11.519 -29.144 1.00 69.81 91 LYS A O 1
ATOM 749 N N . THR A 1 92 ? 5.306 11.378 -29.137 1.00 66.56 92 THR A N 1
ATOM 750 C CA . THR A 1 92 ? 5.145 10.499 -30.301 1.00 66.56 92 THR A CA 1
ATOM 751 C C . THR A 1 92 ? 4.691 11.223 -31.569 1.00 66.56 92 THR A C 1
ATOM 753 O O . THR A 1 92 ? 4.653 10.589 -32.613 1.00 66.56 92 THR A O 1
ATOM 756 N N . ALA A 1 93 ? 4.362 12.520 -31.516 1.00 67.69 93 ALA A N 1
ATOM 757 C CA . ALA A 1 93 ? 3.784 13.232 -32.665 1.00 67.69 93 ALA A CA 1
ATOM 758 C C . ALA A 1 93 ? 4.770 13.447 -33.827 1.00 67.69 93 ALA A C 1
ATOM 760 O O . ALA A 1 93 ? 4.346 13.624 -34.961 1.00 67.69 93 ALA A O 1
ATOM 761 N N . GLU A 1 94 ? 6.075 13.417 -33.552 1.00 74.88 94 GLU A N 1
ATOM 762 C CA . GLU A 1 94 ? 7.131 13.630 -34.555 1.00 74.88 94 GLU A CA 1
ATOM 763 C C . GLU A 1 94 ? 7.957 12.363 -34.836 1.00 74.88 94 GLU A C 1
ATOM 765 O O . GLU A 1 94 ? 8.961 12.422 -35.542 1.00 74.88 94 GLU A O 1
ATOM 770 N N . LEU A 1 95 ? 7.570 11.207 -34.283 1.00 80.56 95 LEU A N 1
ATOM 771 C CA . LEU A 1 95 ? 8.265 9.949 -34.560 1.00 80.56 95 LEU A CA 1
ATOM 772 C C . LEU A 1 95 ? 7.768 9.354 -35.882 1.00 80.56 95 LEU A C 1
ATOM 774 O O . LEU A 1 95 ? 6.575 9.122 -36.054 1.00 80.56 95 LEU A O 1
ATOM 778 N N . VAL A 1 96 ? 8.690 9.047 -36.797 1.00 81.88 96 VAL A N 1
ATOM 779 C CA . VAL A 1 96 ? 8.382 8.264 -38.003 1.00 81.88 96 VAL A CA 1
ATOM 780 C C . VAL A 1 96 ? 8.171 6.806 -37.593 1.00 81.88 96 VAL A C 1
ATOM 782 O O . VAL A 1 96 ? 9.062 6.192 -37.004 1.00 81.88 96 VAL A O 1
ATOM 785 N N . ILE A 1 97 ? 7.016 6.225 -37.914 1.00 86.94 97 ILE A N 1
ATOM 786 C CA . ILE A 1 97 ? 6.739 4.805 -37.665 1.00 86.94 97 ILE A CA 1
ATOM 787 C C . ILE A 1 97 ? 7.392 3.979 -38.772 1.00 86.94 97 ILE A C 1
ATOM 789 O O . ILE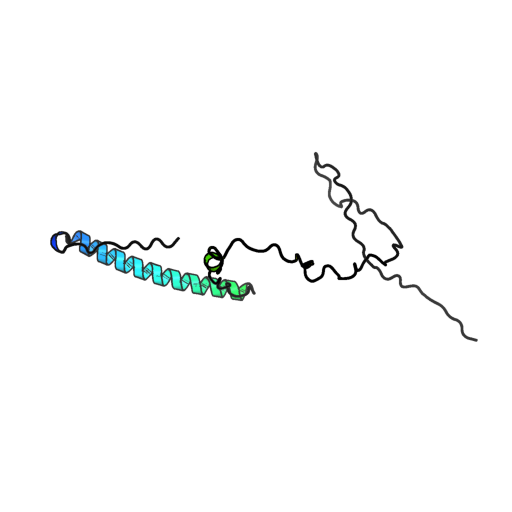 A 1 97 ? 7.040 4.099 -39.941 1.00 86.94 97 ILE A O 1
ATOM 793 N N . HIS A 1 98 ? 8.392 3.179 -38.402 1.00 85.44 98 HIS A N 1
ATOM 794 C CA . HIS A 1 98 ? 9.156 2.365 -39.355 1.00 85.44 98 HIS A CA 1
ATOM 795 C C . HIS A 1 98 ? 8.537 0.973 -39.556 1.00 85.44 98 HIS A C 1
ATOM 797 O O . HIS A 1 98 ? 8.811 0.321 -40.560 1.00 85.44 98 HIS A O 1
ATOM 803 N N . GLU A 1 99 ? 7.727 0.507 -38.601 1.00 85.19 99 GLU A N 1
ATOM 804 C CA . GLU A 1 99 ? 7.087 -0.807 -38.618 1.00 85.19 99 GLU A CA 1
ATOM 805 C C . GLU A 1 99 ? 5.787 -0.786 -37.796 1.00 85.19 99 GLU A C 1
ATOM 807 O O . GLU A 1 99 ? 5.752 -0.213 -36.707 1.00 85.19 99 GLU A O 1
ATOM 812 N N . GLU A 1 100 ? 4.739 -1.448 -38.294 1.00 87.81 100 GLU A N 1
ATOM 813 C CA . GLU A 1 100 ? 3.481 -1.678 -37.575 1.00 87.81 100 GLU A CA 1
ATOM 814 C C . GLU A 1 100 ? 3.260 -3.179 -37.366 1.00 87.81 100 GLU A C 1
ATOM 816 O O . GLU A 1 100 ? 3.368 -3.977 -38.299 1.00 87.81 100 GLU A O 1
ATOM 821 N N . ARG A 1 101 ? 2.932 -3.583 -36.132 1.00 87.81 101 ARG A N 1
ATOM 822 C CA . ARG A 1 101 ? 2.644 -4.983 -35.790 1.00 87.81 101 ARG A CA 1
ATOM 823 C C . ARG A 1 101 ? 1.343 -5.099 -35.015 1.00 87.81 101 ARG A C 1
ATOM 825 O O . ARG A 1 101 ? 1.187 -4.517 -33.943 1.00 87.81 101 ARG A O 1
ATOM 832 N N . ILE A 1 102 ? 0.435 -5.931 -35.518 1.00 87.06 102 ILE A N 1
ATOM 833 C CA . ILE A 1 102 ? -0.797 -6.281 -34.811 1.00 87.06 102 ILE A CA 1
ATOM 834 C C . ILE A 1 102 ? -0.498 -7.428 -33.844 1.00 87.06 102 ILE A C 1
ATOM 836 O O . ILE A 1 102 ? -0.212 -8.551 -34.258 1.00 87.06 102 ILE A O 1
ATOM 840 N N . VAL A 1 103 ? -0.587 -7.156 -32.541 1.00 86.81 103 VAL A N 1
ATOM 841 C CA . VAL A 1 103 ? -0.390 -8.173 -31.500 1.00 86.81 103 VAL A CA 1
ATOM 842 C C . VAL A 1 103 ? -1.720 -8.856 -31.190 1.00 86.81 103 VAL A C 1
ATOM 844 O O . VAL A 1 103 ? -2.630 -8.251 -30.620 1.00 86.81 103 VAL A O 1
ATOM 847 N N . ALA A 1 104 ? -1.837 -10.133 -31.556 1.00 85.81 104 ALA A N 1
ATOM 848 C CA . ALA A 1 104 ? -2.992 -10.945 -31.198 1.00 85.81 104 ALA A CA 1
ATOM 849 C C . ALA A 1 104 ? -2.976 -11.304 -29.696 1.00 85.81 104 ALA A C 1
ATOM 851 O O . ALA A 1 104 ? -1.902 -11.469 -29.108 1.00 85.81 104 ALA A O 1
ATOM 852 N N . PRO A 1 105 ? -4.147 -11.472 -29.055 1.00 86.69 105 PRO A N 1
ATOM 853 C CA . PRO A 1 105 ? -4.212 -11.963 -27.684 1.00 86.69 105 PRO A CA 1
ATOM 854 C C . PRO A 1 105 ? -3.520 -13.325 -27.555 1.00 86.69 105 PRO A C 1
ATOM 856 O O . PRO A 1 105 ? -3.847 -14.265 -28.273 1.00 86.69 105 PRO A O 1
ATOM 859 N N . SER A 1 106 ? -2.602 -13.454 -26.597 1.00 84.50 106 SER A N 1
ATOM 860 C CA . SER A 1 106 ? -1.887 -14.714 -26.338 1.00 84.50 106 SER A CA 1
ATOM 861 C C . SER A 1 106 ? -2.763 -15.796 -25.694 1.00 84.50 106 SER A C 1
ATOM 863 O O . SER A 1 106 ? -2.407 -16.972 -25.691 1.00 84.50 106 SER A O 1
ATOM 865 N N . ARG A 1 107 ? -3.918 -15.417 -25.134 1.00 86.94 107 ARG A N 1
ATOM 866 C CA . ARG A 1 107 ? -4.867 -16.321 -24.469 1.00 86.94 107 ARG A CA 1
ATOM 867 C C . ARG A 1 107 ? -6.085 -16.576 -25.350 1.00 86.94 107 ARG A C 1
ATOM 869 O O . ARG A 1 107 ? -6.504 -15.704 -26.108 1.00 86.94 107 ARG A O 1
ATOM 876 N N . ARG A 1 108 ? -6.701 -17.754 -25.190 1.00 87.19 108 ARG A N 1
ATOM 877 C CA . ARG A 1 108 ? -7.972 -18.081 -25.853 1.00 87.19 108 ARG A CA 1
ATOM 878 C C . ARG A 1 108 ? -9.043 -17.066 -25.460 1.00 87.19 108 ARG A C 1
ATOM 880 O O . ARG A 1 108 ? -9.257 -16.810 -24.277 1.00 87.19 108 ARG A O 1
ATOM 887 N N . ILE A 1 109 ? -9.713 -16.514 -26.465 1.00 86.94 109 ILE A N 1
ATOM 888 C CA . ILE A 1 109 ? -10.788 -15.541 -26.291 1.00 86.94 109 ILE A CA 1
ATOM 889 C C . ILE A 1 109 ? -12.031 -16.281 -25.756 1.00 86.94 109 ILE A C 1
ATOM 891 O O . ILE A 1 109 ? -12.470 -17.246 -26.388 1.00 86.94 109 ILE A O 1
ATOM 895 N N . PRO A 1 110 ? -12.608 -15.875 -24.609 1.00 90.56 110 PRO A N 1
ATOM 896 C CA . PRO A 1 110 ? -13.829 -16.482 -24.079 1.00 90.56 110 PRO A CA 1
ATOM 897 C C . PRO A 1 110 ? -15.011 -16.362 -25.050 1.00 90.56 110 PRO A C 1
ATOM 899 O O . PRO A 1 110 ? -15.141 -15.356 -25.758 1.00 90.56 110 PRO A O 1
ATOM 902 N N . ARG A 1 111 ? -15.912 -17.357 -25.058 1.00 88.00 111 ARG A N 1
ATOM 903 C CA . ARG A 1 111 ? -17.129 -17.319 -25.891 1.00 88.00 111 ARG A CA 1
ATOM 904 C C . ARG A 1 111 ? -17.992 -16.116 -25.491 1.00 88.00 111 ARG A C 1
ATOM 906 O O . ARG A 1 111 ? -18.188 -15.871 -24.307 1.00 88.00 111 ARG A O 1
ATOM 913 N N . GLY A 1 112 ? -18.487 -15.373 -26.481 1.00 90.25 112 GLY A N 1
ATOM 914 C CA . GLY A 1 112 ? -19.273 -14.149 -26.273 1.00 90.25 112 GLY A CA 1
ATOM 915 C C . GLY A 1 112 ? -18.459 -12.849 -26.247 1.00 90.25 112 GLY A C 1
ATOM 916 O O . GLY A 1 112 ? -19.042 -11.770 -26.183 1.00 90.25 112 GLY A O 1
ATOM 917 N N . SER A 1 113 ? -17.127 -12.916 -26.340 1.00 85.50 113 SER A N 1
ATOM 918 C CA . SER A 1 113 ? -16.300 -11.709 -26.458 1.00 85.50 113 SER A CA 1
ATOM 919 C C . SER A 1 113 ? -16.478 -11.050 -27.828 1.00 85.50 113 SER A C 1
ATOM 921 O O . SER A 1 113 ? -16.482 -11.733 -28.852 1.00 85.50 113 SER A O 1
ATOM 923 N N . ARG A 1 114 ? -16.559 -9.714 -27.859 1.00 90.00 114 ARG A N 1
ATOM 924 C CA . ARG A 1 114 ? -16.607 -8.918 -29.094 1.00 90.00 114 ARG A CA 1
ATOM 925 C C . ARG A 1 114 ? -15.328 -8.105 -29.259 1.00 90.00 114 ARG A C 1
ATOM 927 O O . ARG A 1 114 ? -14.807 -7.559 -28.288 1.00 90.00 114 ARG A O 1
ATOM 934 N N . PHE A 1 115 ? -14.858 -7.974 -30.495 1.00 89.88 115 PHE A N 1
ATOM 935 C CA . PHE A 1 115 ? -13.776 -7.056 -30.829 1.00 89.88 115 PHE A CA 1
ATOM 936 C C . PHE A 1 115 ? -14.207 -5.597 -30.589 1.00 89.88 115 PHE A C 1
ATOM 938 O O . PHE A 1 115 ? -15.262 -5.166 -31.063 1.00 89.88 115 PHE A O 1
ATOM 945 N N . LYS A 1 116 ? -13.405 -4.851 -29.818 1.00 90.50 116 LYS A N 1
ATOM 946 C CA . LYS A 1 116 ? -13.655 -3.439 -29.473 1.00 90.50 116 LYS A CA 1
ATOM 947 C C . LYS A 1 116 ? -12.863 -2.461 -30.352 1.00 90.50 116 LYS A C 1
ATOM 949 O O . LYS A 1 116 ? -13.285 -1.319 -30.485 1.00 90.50 116 LYS A O 1
ATOM 954 N N . GLY A 1 117 ? -11.750 -2.900 -30.937 1.00 89.94 117 GLY A N 1
ATOM 955 C CA . GLY A 1 117 ? -10.802 -2.053 -31.661 1.00 89.94 117 GLY A CA 1
ATOM 956 C C . GLY A 1 117 ? -9.364 -2.286 -31.201 1.00 89.94 117 GLY A C 1
ATOM 957 O O . GLY A 1 117 ? -9.111 -3.114 -30.319 1.00 89.94 117 GLY A O 1
ATOM 958 N N . TYR A 1 118 ? -8.438 -1.541 -31.797 1.00 90.50 118 TYR A N 1
ATOM 959 C CA . TYR A 1 118 ? -7.027 -1.548 -31.425 1.00 90.50 118 TYR A CA 1
ATOM 960 C C . TYR A 1 118 ? -6.724 -0.482 -30.373 1.00 90.50 118 TYR A C 1
ATOM 962 O O . TYR A 1 118 ? -7.442 0.509 -30.227 1.00 90.50 118 TYR A O 1
ATOM 970 N N . ARG A 1 119 ? -5.662 -0.721 -29.606 1.00 88.25 119 ARG A N 1
ATOM 971 C CA . ARG A 1 119 ? -5.037 0.286 -28.756 1.00 88.25 119 ARG A CA 1
ATOM 972 C C . ARG A 1 119 ? -3.613 0.460 -29.246 1.00 88.25 119 ARG A C 1
ATOM 974 O O . ARG A 1 119 ? -2.810 -0.456 -29.082 1.00 88.25 119 ARG A O 1
ATOM 981 N N . ASP A 1 120 ? -3.320 1.635 -29.775 1.00 87.94 120 ASP A N 1
ATOM 982 C CA . ASP A 1 120 ? -2.006 1.917 -30.331 1.00 87.94 120 ASP A CA 1
ATOM 983 C C . ASP A 1 120 ? -1.008 2.187 -29.205 1.00 87.94 120 ASP A C 1
ATOM 985 O O . ASP A 1 120 ? -1.277 2.929 -28.253 1.00 87.94 120 ASP A O 1
ATOM 989 N N . VAL A 1 121 ? 0.151 1.542 -29.297 1.00 86.19 121 VAL A N 1
ATOM 990 C CA . VAL A 1 121 ? 1.279 1.741 -28.390 1.00 86.19 121 VAL A CA 1
ATOM 991 C C . VAL A 1 121 ? 2.527 1.860 -29.250 1.00 86.19 121 VAL A C 1
ATOM 993 O O . VAL A 1 121 ? 2.941 0.892 -29.880 1.00 86.19 121 VAL A O 1
ATOM 996 N N . VAL A 1 122 ? 3.124 3.051 -29.274 1.00 87.06 122 VAL A N 1
ATOM 997 C CA . VAL A 1 122 ? 4.375 3.305 -29.999 1.00 87.06 122 VAL A CA 1
ATOM 998 C C . VAL A 1 122 ? 5.548 2.956 -29.087 1.00 87.06 122 VAL A C 1
ATOM 1000 O O . VAL A 1 122 ? 5.677 3.517 -27.997 1.00 87.06 122 VAL A O 1
ATOM 1003 N N . VAL A 1 123 ? 6.399 2.033 -29.532 1.00 86.56 123 VAL A N 1
ATOM 1004 C CA . VAL A 1 123 ? 7.632 1.627 -28.845 1.00 86.56 123 VAL A CA 1
ATOM 1005 C C . VAL A 1 123 ? 8.814 1.959 -29.749 1.00 86.56 123 VAL A C 1
ATOM 1007 O O . VAL A 1 123 ? 8.793 1.638 -30.933 1.00 86.56 123 VAL A O 1
ATOM 1010 N N . GLN A 1 124 ? 9.836 2.618 -29.203 1.00 87.12 124 GLN A N 1
ATOM 1011 C CA . GLN A 1 124 ? 11.062 2.927 -29.935 1.00 87.12 124 GLN A CA 1
ATOM 1012 C C . GLN A 1 124 ? 12.126 1.870 -29.624 1.00 87.12 124 GLN A C 1
ATOM 1014 O O . GLN A 1 124 ? 12.603 1.783 -28.493 1.00 87.12 124 GLN A O 1
ATOM 1019 N N . GLU A 1 125 ? 12.491 1.079 -30.631 1.00 87.12 125 GLU A N 1
ATOM 1020 C CA . GLU A 1 125 ? 13.550 0.068 -30.544 1.00 87.12 125 GLU A CA 1
ATOM 1021 C C . GLU A 1 125 ? 14.868 0.578 -31.154 1.00 87.12 125 GLU A C 1
ATOM 1023 O O . GLU A 1 125 ? 14.899 1.567 -31.890 1.00 87.12 125 GLU A O 1
ATOM 1028 N N . LEU A 1 126 ? 15.979 -0.097 -30.844 1.00 90.12 126 LEU A N 1
ATOM 1029 C CA . LEU A 1 126 ? 17.301 0.200 -31.401 1.00 90.12 126 LEU A CA 1
ATOM 1030 C C . LEU A 1 126 ? 17.685 -0.865 -32.432 1.00 90.12 126 LEU A C 1
ATOM 1032 O O . LEU A 1 126 ? 17.750 -2.049 -32.108 1.00 90.12 126 LEU A O 1
ATOM 1036 N N . LYS A 1 127 ? 18.008 -0.446 -33.661 1.00 87.56 127 LYS A N 1
ATOM 1037 C CA . LYS A 1 127 ? 18.533 -1.329 -34.713 1.00 87.56 127 LYS A CA 1
ATOM 1038 C C . LYS A 1 127 ? 20.047 -1.155 -34.840 1.00 87.56 127 LYS A C 1
ATOM 1040 O O . LYS A 1 127 ? 20.515 -0.249 -35.527 1.00 87.56 127 LYS A O 1
ATOM 1045 N N . ILE A 1 128 ? 20.809 -2.022 -34.177 1.00 91.44 128 ILE A N 1
ATOM 1046 C CA . ILE A 1 128 ? 22.277 -2.054 -34.256 1.00 91.44 128 ILE A CA 1
ATOM 1047 C C . ILE A 1 128 ? 22.686 -2.946 -35.433 1.00 91.44 128 ILE A C 1
ATOM 1049 O O . ILE A 1 128 ? 22.186 -4.059 -35.575 1.00 91.44 128 ILE A O 1
ATOM 1053 N N . GLN A 1 129 ? 23.580 -2.457 -36.289 1.00 91.88 129 GLN A N 1
ATOM 1054 C CA . GLN A 1 129 ? 24.033 -3.160 -37.490 1.00 91.88 129 GLN A CA 1
ATOM 1055 C C . GLN A 1 129 ? 25.518 -2.883 -37.738 1.00 91.88 129 GLN A C 1
ATOM 1057 O O . GLN A 1 129 ? 26.008 -1.792 -37.447 1.00 91.88 129 GLN A O 1
ATOM 1062 N N . CYS A 1 130 ? 26.242 -3.888 -38.240 1.00 90.69 130 CYS A N 1
ATOM 1063 C CA . CYS A 1 130 ? 27.664 -3.763 -38.542 1.00 90.69 130 CYS A CA 1
ATOM 1064 C C . CYS A 1 130 ? 27.875 -2.748 -39.667 1.00 90.69 130 CYS A C 1
ATOM 1066 O O . CYS A 1 130 ? 27.278 -2.865 -40.737 1.00 90.69 130 CYS A O 1
ATOM 1068 N N . HIS A 1 131 ? 28.752 -1.779 -39.431 1.00 90.06 131 HIS A N 1
ATOM 1069 C CA . HIS A 1 131 ? 29.167 -0.813 -40.435 1.00 90.06 131 HIS A CA 1
ATOM 1070 C C . HIS A 1 131 ? 30.671 -0.951 -40.653 1.00 90.06 131 HIS A C 1
ATOM 1072 O O . HIS A 1 131 ? 31.463 -0.651 -39.761 1.00 90.06 131 HIS A O 1
ATOM 1078 N N . ASN A 1 132 ? 31.054 -1.451 -41.826 1.00 87.50 132 ASN A N 1
ATOM 1079 C CA . ASN A 1 132 ? 32.451 -1.689 -42.162 1.00 87.50 132 ASN A CA 1
ATOM 1080 C C . ASN A 1 132 ? 32.965 -0.539 -43.024 1.00 87.50 132 ASN A C 1
ATOM 1082 O O . ASN A 1 132 ? 32.513 -0.360 -44.154 1.00 87.50 132 ASN A O 1
ATOM 1086 N N . THR A 1 133 ? 33.954 0.185 -42.514 1.00 80.75 133 THR A N 1
ATOM 1087 C CA . THR A 1 133 ? 34.618 1.273 -43.237 1.00 80.75 133 THR A CA 1
ATOM 1088 C C . THR A 1 133 ? 36.069 0.886 -43.502 1.00 80.75 133 THR A C 1
ATOM 1090 O O . THR A 1 133 ? 36.793 0.521 -42.578 1.00 80.75 133 THR A O 1
ATOM 1093 N N . ARG A 1 134 ? 36.511 0.952 -44.766 1.00 83.69 134 ARG A N 1
ATOM 1094 C CA . ARG A 1 134 ? 37.915 0.749 -45.155 1.00 83.69 134 ARG A CA 1
ATOM 1095 C C . ARG A 1 134 ? 38.556 2.098 -45.446 1.00 83.69 134 ARG A C 1
ATOM 1097 O O . ARG A 1 134 ? 38.196 2.741 -46.427 1.00 83.69 134 ARG A O 1
ATOM 1104 N N . TYR A 1 135 ? 39.549 2.464 -44.651 1.00 59.28 135 TYR A N 1
ATOM 1105 C CA . TYR A 1 135 ? 40.437 3.584 -44.949 1.00 59.28 135 TYR A CA 1
ATOM 1106 C C . TYR A 1 135 ? 41.636 3.076 -45.765 1.00 59.28 135 TYR A C 1
ATOM 1108 O O . TYR A 1 135 ? 42.083 1.941 -45.573 1.00 59.28 135 TYR A O 1
ATOM 1116 N N . ARG A 1 136 ? 42.092 3.875 -46.728 1.00 68.81 136 ARG A N 1
ATOM 1117 C CA . ARG A 1 136 ? 43.281 3.636 -47.553 1.00 68.81 136 ARG A CA 1
ATOM 1118 C C . ARG A 1 136 ? 44.205 4.830 -47.427 1.00 68.81 136 ARG A C 1
ATOM 1120 O O . ARG A 1 136 ? 43.653 5.947 -47.327 1.00 68.81 136 ARG A O 1
#

Radius of gyration: 34.35 Å; chains: 1; bounding box: 76×56×92 Å

Organism: NCBI:txid410659

Secondary structure (DSSP, 8-state):
------PPPPPGGG--HHHHHHHHHHHHHHHHHHHHHHHHHHHHHHHHHHTTPPPPP-PPPPGGGGGTTS-S-----------TTTTS--TTTT-----------SSPPPTT------------------------

pLDDT: mean 77.71, std 15.05, range [37.91, 96.19]

Foldseek 3Di:
DDPPPDDDDDDPVPPDVVNVVVVVVVVVVVVVVVVVVVVVVVVVVVVCVVVVHDPDDDDDPPCPVVPPPDDDDDPDDPPVPQPVCNPPPDPCPPDDDPDDDDDDDPDDDDPPDDDPDDDDDDDDDDDDDDDDDDDD